Protein AF-A0A382KY68-F1 (afdb_monomer)

Mean predicted aligned error: 7.12 Å

Secondary structure (DSSP, 8-state):
--TT----GGGGHHHHHHHHHHHGGGS--TTT-SSHHHHTT--S--PPPPP--

pLDDT: mean 90.95, std 8.17, range [68.25, 98.0]

Radius of gyration: 21.31 Å; Cα contacts (8 Å, |Δi|>4): 10; chains: 1; bounding box: 39×32×61 Å

Organism: NCBI:txid408172

Solvent-accessible surface area (backbone atoms only — not comparable to full-atom values): 3737 Å² total; per-residue (Å²): 134,59,98,80,68,69,83,74,67,70,80,47,45,68,59,47,66,65,45,50,71,71,47,53,84,75,54,85,56,76,92,81,31,96,4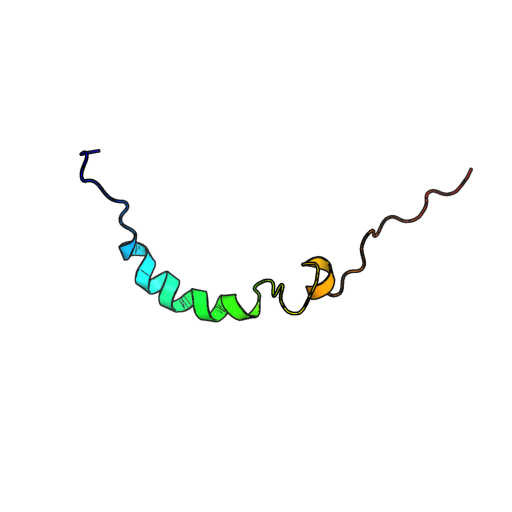2,70,47,54,70,70,71,47,80,79,80,81,72,75,79,76,81,88,126

Foldseek 3Di:
DDPPDDPPPVVCVVVCVPPVVVCVVVDDDVVVDVDPCVVVVHDPDPDDPDPPD

Sequence (53 aa):
IAPTDKPAIFLNEEIMSKWRPLMRPYYYDASRFDTYLEQLGIEYPTVKPRPIT

Structure (mmCIF, N/CA/C/O backbone):
data_AF-A0A382KY68-F1
#
_entry.id   AF-A0A382KY68-F1
#
loop_
_atom_site.group_PDB
_atom_site.id
_atom_site.type_symbol
_atom_site.label_atom_id
_atom_site.label_alt_id
_atom_site.label_comp_id
_atom_site.label_asym_id
_atom_site.label_entity_id
_atom_site.label_seq_id
_atom_site.pdbx_PDB_ins_code
_atom_site.Cartn_x
_atom_site.Cartn_y
_atom_site.Cartn_z
_atom_site.occupancy
_atom_site.B_iso_or_equiv
_atom_site.auth_seq_id
_atom_site.auth_comp_id
_atom_site.auth_asym_id
_atom_site.auth_atom_id
_atom_site.pdbx_PDB_model_num
ATOM 1 N N . ILE A 1 1 ? 7.987 13.100 -28.628 1.00 77.94 1 ILE A N 1
ATOM 2 C CA . ILE A 1 1 ? 7.404 11.763 -28.402 1.00 77.94 1 ILE A CA 1
ATOM 3 C C . ILE A 1 1 ? 6.873 11.266 -29.732 1.00 77.94 1 ILE A C 1
ATOM 5 O O . ILE A 1 1 ? 5.997 11.909 -30.304 1.00 77.94 1 ILE A O 1
ATOM 9 N N . ALA A 1 2 ? 7.480 10.212 -30.266 1.00 92.38 2 ALA A N 1
ATOM 10 C CA . ALA A 1 2 ? 6.986 9.509 -31.438 1.00 92.38 2 ALA A CA 1
ATOM 11 C C . ALA A 1 2 ? 5.761 8.655 -31.056 1.00 92.38 2 ALA A C 1
ATOM 13 O O . ALA A 1 2 ? 5.659 8.222 -29.908 1.00 92.38 2 ALA A O 1
ATOM 14 N N . PRO A 1 3 ? 4.855 8.343 -31.999 1.00 94.19 3 PRO A N 1
ATOM 15 C CA . PRO A 1 3 ? 3.696 7.480 -31.736 1.00 94.19 3 PRO A CA 1
ATOM 16 C C . PRO A 1 3 ? 4.051 6.088 -31.189 1.00 94.19 3 PRO A C 1
ATOM 18 O O . PRO A 1 3 ? 3.210 5.417 -30.601 1.00 94.19 3 PRO A O 1
ATOM 21 N N . THR A 1 4 ? 5.291 5.643 -31.400 1.00 94.50 4 THR A N 1
ATOM 22 C CA . THR A 1 4 ? 5.811 4.344 -30.959 1.00 94.50 4 THR A CA 1
ATOM 23 C C . THR A 1 4 ? 6.590 4.399 -29.649 1.00 94.50 4 THR A C 1
ATOM 25 O O . THR A 1 4 ? 6.997 3.343 -29.161 1.00 94.50 4 THR A O 1
ATOM 28 N N . ASP A 1 5 ? 6.829 5.587 -29.085 1.00 93.06 5 ASP A N 1
ATOM 29 C CA . ASP A 1 5 ? 7.545 5.712 -27.817 1.00 93.06 5 ASP A CA 1
ATOM 30 C C . ASP A 1 5 ? 6.742 5.033 -26.704 1.00 93.06 5 ASP A C 1
ATOM 32 O O . ASP A 1 5 ? 5.552 5.290 -26.511 1.00 93.06 5 ASP A O 1
ATOM 36 N N . LYS A 1 6 ? 7.410 4.159 -25.950 1.00 92.19 6 LYS A N 1
ATOM 37 C CA . LYS A 1 6 ? 6.852 3.494 -24.771 1.00 92.19 6 LYS A CA 1
ATOM 38 C C . LYS A 1 6 ? 7.639 3.919 -23.537 1.00 92.19 6 LYS A C 1
ATOM 40 O O . LYS A 1 6 ? 8.843 4.159 -23.643 1.00 92.19 6 LYS A O 1
ATOM 45 N N . PRO A 1 7 ? 7.002 3.986 -22.356 1.00 91.19 7 PRO A N 1
ATOM 46 C CA . PRO A 1 7 ? 7.741 4.176 -21.118 1.00 91.19 7 PRO A CA 1
ATOM 47 C C . PRO A 1 7 ? 8.785 3.063 -20.958 1.00 91.19 7 PRO A C 1
ATOM 49 O O . PRO A 1 7 ? 8.499 1.888 -21.203 1.00 91.19 7 PRO A O 1
ATOM 52 N N . ALA A 1 8 ? 9.990 3.430 -20.525 1.00 91.19 8 ALA A N 1
ATOM 53 C CA . ALA A 1 8 ? 11.101 2.508 -20.297 1.00 91.19 8 ALA A CA 1
ATOM 54 C C . ALA A 1 8 ? 10.907 1.699 -18.998 1.00 91.19 8 ALA A C 1
ATOM 56 O O . ALA A 1 8 ? 11.684 1.805 -18.052 1.00 91.19 8 ALA A O 1
ATOM 57 N N . ILE A 1 9 ? 9.842 0.893 -18.935 1.00 90.38 9 ILE A N 1
ATOM 5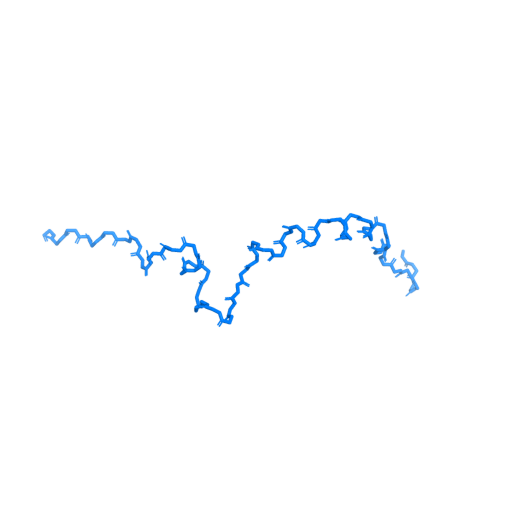8 C CA . ILE A 1 9 ? 9.454 0.132 -17.735 1.00 90.38 9 ILE A CA 1
ATOM 59 C C . ILE A 1 9 ? 10.524 -0.877 -17.285 1.00 90.38 9 ILE A C 1
ATOM 61 O O . ILE A 1 9 ? 10.598 -1.190 -16.099 1.00 90.38 9 ILE A O 1
ATOM 65 N N . PHE A 1 10 ? 11.376 -1.334 -18.210 1.00 92.69 10 PHE A N 1
ATOM 66 C CA . PHE A 1 10 ? 12.468 -2.279 -17.952 1.00 92.69 10 PHE A CA 1
ATOM 67 C C . PHE A 1 10 ? 13.539 -1.715 -17.007 1.00 92.69 10 PHE A C 1
ATOM 69 O O . PHE A 1 10 ? 14.178 -2.472 -16.286 1.00 92.69 10 PHE A O 1
ATOM 76 N N . LEU A 1 11 ? 13.699 -0.387 -16.936 1.00 95.25 11 LEU A N 1
ATOM 77 C CA . LEU A 1 11 ? 14.687 0.245 -16.052 1.00 95.25 11 LEU A CA 1
ATOM 78 C C . LEU A 1 11 ? 14.431 -0.045 -14.564 1.00 95.25 11 LEU A C 1
ATOM 80 O O . LEU A 1 11 ? 15.357 0.000 -13.762 1.00 95.25 11 LEU A O 1
ATOM 84 N N . ASN A 1 12 ? 13.189 -0.369 -14.195 1.00 95.50 12 ASN A N 1
ATOM 85 C CA . ASN A 1 12 ? 12.809 -0.667 -12.814 1.00 95.50 12 ASN A CA 1
ATOM 86 C C . ASN A 1 12 ? 12.724 -2.173 -12.519 1.00 95.50 12 ASN A C 1
ATOM 88 O O . ASN A 1 12 ? 12.337 -2.545 -11.411 1.00 95.50 12 ASN A O 1
ATOM 92 N N . GLU A 1 13 ? 13.042 -3.044 -13.480 1.00 95.81 13 GLU A N 1
ATOM 93 C CA . GLU A 1 13 ? 12.839 -4.492 -13.355 1.00 95.81 13 GLU A CA 1
ATOM 94 C C . GLU A 1 13 ? 13.626 -5.088 -12.180 1.00 95.81 13 GLU A C 1
ATOM 96 O O . GLU A 1 13 ? 13.042 -5.743 -11.314 1.00 95.81 13 GLU A O 1
ATOM 101 N N . GLU A 1 14 ? 14.924 -4.788 -12.086 1.00 96.25 14 GLU A N 1
ATOM 102 C CA . GLU A 1 14 ? 15.794 -5.292 -11.017 1.00 96.25 14 GLU A CA 1
ATOM 103 C C . GLU A 1 14 ? 15.331 -4.816 -9.630 1.00 96.25 14 GLU A C 1
ATOM 105 O O . GLU A 1 14 ? 15.199 -5.607 -8.691 1.00 96.25 14 GLU A O 1
ATOM 110 N N . ILE A 1 15 ? 15.009 -3.525 -9.513 1.00 96.44 15 ILE A N 1
ATOM 111 C CA . ILE A 1 15 ? 14.514 -2.917 -8.273 1.00 96.44 15 ILE A CA 1
ATOM 112 C C . ILE A 1 15 ? 13.219 -3.611 -7.837 1.00 96.44 15 ILE A C 1
ATOM 114 O O . ILE A 1 15 ? 13.074 -4.009 -6.679 1.00 96.44 15 ILE A O 1
ATOM 118 N N . MET A 1 16 ? 12.280 -3.804 -8.760 1.00 96.50 16 MET A N 1
ATOM 119 C CA . MET A 1 16 ? 11.001 -4.436 -8.450 1.00 96.50 16 MET A CA 1
ATOM 120 C C . MET A 1 16 ? 11.155 -5.913 -8.091 1.00 96.50 16 MET A C 1
ATOM 122 O O . MET A 1 16 ? 10.484 -6.368 -7.162 1.00 96.50 16 MET A O 1
ATOM 126 N N . SER A 1 17 ? 12.060 -6.631 -8.761 1.00 97.00 17 SER A N 1
ATOM 127 C CA . SER A 1 17 ? 12.396 -8.025 -8.453 1.00 97.00 17 SER A CA 1
ATOM 128 C C . SER A 1 17 ? 12.923 -8.175 -7.023 1.00 97.00 17 SER A C 1
ATOM 130 O O . SER A 1 17 ? 12.470 -9.044 -6.277 1.00 97.00 17 SER A O 1
ATOM 132 N N . LYS A 1 18 ? 13.800 -7.259 -6.591 1.00 97.06 18 LYS A N 1
ATOM 133 C CA . LYS A 1 18 ? 14.368 -7.257 -5.237 1.00 97.06 18 LYS A CA 1
ATOM 134 C C . LYS A 1 18 ? 13.350 -6.885 -4.156 1.00 97.06 18 LYS A C 1
ATOM 136 O O . LYS A 1 18 ? 13.270 -7.556 -3.130 1.00 97.06 18 LYS A O 1
ATOM 141 N N . TRP A 1 19 ? 12.585 -5.810 -4.351 1.00 97.81 19 TRP A N 1
ATOM 142 C CA . TRP A 1 19 ? 11.821 -5.196 -3.256 1.00 97.81 19 TRP A CA 1
ATOM 143 C C . TRP A 1 19 ? 10.367 -5.656 -3.151 1.00 97.81 19 TRP A C 1
ATOM 145 O O . TRP A 1 19 ? 9.843 -5.738 -2.039 1.00 97.81 19 TRP A O 1
ATOM 155 N N . ARG A 1 20 ? 9.690 -6.007 -4.257 1.00 96.88 20 ARG A N 1
ATOM 156 C CA . ARG A 1 20 ? 8.285 -6.461 -4.190 1.00 96.88 20 ARG A CA 1
ATOM 157 C C . ARG A 1 20 ? 8.078 -7.670 -3.267 1.00 96.88 20 ARG A C 1
ATOM 159 O O . ARG A 1 20 ? 7.104 -7.652 -2.517 1.00 96.88 20 ARG A O 1
ATOM 166 N N . PRO A 1 21 ? 8.933 -8.714 -3.269 1.00 97.69 21 PRO A N 1
ATOM 167 C CA . PRO A 1 21 ? 8.788 -9.838 -2.343 1.00 97.69 21 PRO A CA 1
ATOM 168 C C . PRO A 1 21 ? 8.891 -9.431 -0.874 1.00 97.69 21 PRO A C 1
ATOM 170 O O . PRO A 1 21 ? 8.145 -9.958 -0.060 1.00 97.69 21 PRO A O 1
ATOM 173 N N . LEU A 1 22 ? 9.761 -8.469 -0.559 1.00 98.00 22 LEU A N 1
ATOM 174 C CA . LEU A 1 22 ? 9.979 -7.985 0.804 1.00 98.00 22 LEU A CA 1
ATOM 175 C C . LEU A 1 22 ? 8.830 -7.104 1.302 1.00 98.00 22 LEU A C 1
ATOM 177 O O . LEU A 1 22 ? 8.551 -7.084 2.493 1.00 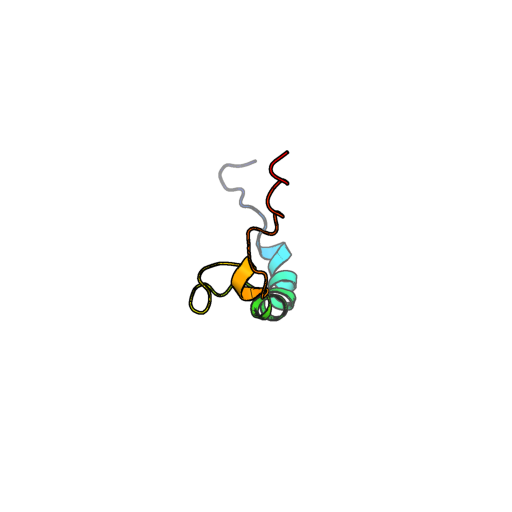98.00 22 LEU A O 1
ATOM 181 N N . MET A 1 23 ? 8.149 -6.394 0.400 1.00 97.44 23 MET A N 1
ATOM 182 C CA . MET A 1 23 ? 6.995 -5.563 0.752 1.00 97.44 23 MET A CA 1
ATOM 183 C C . MET A 1 23 ? 5.697 -6.362 0.908 1.00 97.44 23 MET A C 1
ATOM 185 O O . MET A 1 23 ? 4.843 -5.969 1.698 1.00 97.44 23 MET A O 1
ATOM 189 N N . ARG A 1 24 ? 5.542 -7.477 0.176 1.00 96.31 24 ARG A N 1
ATOM 190 C CA . ARG A 1 24 ? 4.313 -8.295 0.162 1.00 96.31 24 ARG A CA 1
ATOM 191 C C . ARG A 1 24 ? 3.759 -8.649 1.554 1.00 96.31 24 ARG A C 1
ATOM 193 O O . ARG A 1 24 ? 2.550 -8.527 1.711 1.00 96.31 24 ARG A O 1
ATOM 200 N N . PRO A 1 25 ? 4.572 -9.037 2.557 1.00 94.88 25 PRO A N 1
ATOM 201 C CA . PRO A 1 25 ? 4.075 -9.344 3.901 1.00 94.88 25 PRO A CA 1
ATOM 202 C C . PRO A 1 25 ? 3.372 -8.180 4.610 1.00 94.88 25 PRO A C 1
ATOM 204 O O . PRO A 1 25 ? 2.603 -8.411 5.535 1.00 94.88 25 PRO A O 1
ATOM 207 N N . TYR A 1 26 ? 3.641 -6.941 4.196 1.00 94.00 26 TYR A N 1
ATOM 208 C CA . TYR A 1 26 ? 3.078 -5.731 4.796 1.00 94.00 26 TYR A CA 1
ATOM 209 C C . TYR A 1 26 ? 1.877 -5.184 4.023 1.00 94.00 26 TYR A C 1
ATOM 211 O O . TYR A 1 26 ? 1.316 -4.156 4.401 1.00 94.00 26 TYR A O 1
ATOM 219 N N . TYR A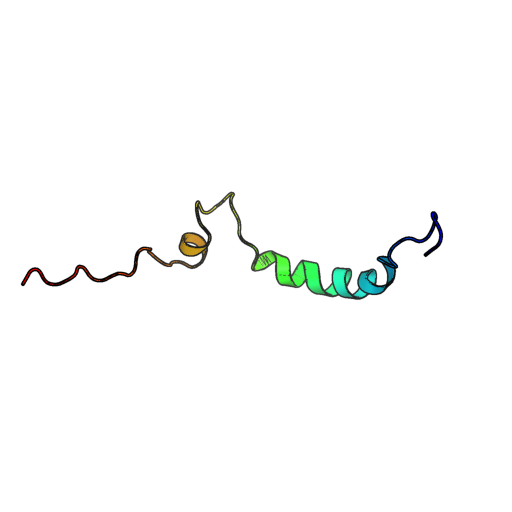 1 27 ? 1.498 -5.822 2.915 1.00 96.31 27 TYR A N 1
ATOM 220 C CA . TYR A 1 27 ? 0.329 -5.406 2.158 1.00 96.31 27 TYR A CA 1
ATOM 221 C C . TYR A 1 27 ? -0.951 -5.719 2.925 1.00 96.31 27 TYR A C 1
ATOM 223 O O . TYR A 1 27 ? -1.002 -6.603 3.780 1.00 96.31 27 TYR A O 1
ATOM 231 N N . TYR A 1 28 ? -1.987 -4.948 2.621 1.00 97.31 28 TYR A N 1
ATOM 232 C CA . TYR A 1 28 ? -3.315 -5.202 3.141 1.00 97.31 28 TYR A CA 1
ATOM 233 C C . TYR A 1 28 ? -3.870 -6.517 2.576 1.00 97.31 28 TYR A C 1
ATOM 235 O O . TYR A 1 28 ? -3.851 -6.719 1.359 1.00 97.31 28 TYR A O 1
ATOM 243 N N . ASP A 1 29 ? -4.361 -7.390 3.453 1.00 96.94 29 ASP A N 1
ATOM 244 C CA . ASP A 1 29 ? -4.964 -8.675 3.109 1.00 96.94 29 ASP A CA 1
ATOM 245 C C . ASP A 1 29 ? -6.480 -8.644 3.345 1.00 96.94 29 ASP A C 1
ATOM 247 O O . ASP A 1 29 ? -6.982 -8.969 4.423 1.00 96.94 29 ASP A O 1
ATOM 251 N N . ALA A 1 30 ? -7.213 -8.291 2.288 1.00 96.75 30 ALA A N 1
ATOM 252 C CA . ALA A 1 30 ? -8.672 -8.215 2.301 1.00 96.75 30 ALA A CA 1
ATOM 253 C C . ALA A 1 30 ? -9.372 -9.586 2.429 1.00 96.75 30 ALA A C 1
ATOM 255 O O . ALA A 1 30 ? -10.592 -9.633 2.530 1.00 96.75 30 ALA A O 1
ATOM 256 N N . SER A 1 31 ? -8.638 -10.709 2.381 1.00 97.06 31 SER A N 1
ATOM 257 C CA . SER A 1 31 ? -9.212 -12.041 2.636 1.00 97.06 31 SER A CA 1
ATOM 258 C C . SER A 1 31 ? -9.294 -12.377 4.126 1.00 97.06 31 SER A C 1
ATOM 260 O O . SER A 1 31 ? -9.978 -13.327 4.507 1.00 97.06 31 SER A O 1
ATOM 262 N N . ARG A 1 32 ? -8.579 -11.611 4.961 1.00 96.06 32 ARG A N 1
ATOM 263 C CA . ARG A 1 32 ? -8.445 -11.837 6.405 1.00 96.06 32 ARG A CA 1
ATOM 264 C C . ARG A 1 32 ? -9.062 -10.738 7.260 1.00 96.06 32 ARG A C 1
ATOM 266 O O . ARG A 1 32 ? -9.397 -11.022 8.403 1.00 96.06 32 ARG A O 1
ATOM 273 N N . PHE A 1 33 ? -9.149 -9.522 6.733 1.00 96.19 33 PHE A N 1
ATOM 274 C CA . PHE A 1 33 ? -9.621 -8.342 7.450 1.00 96.19 33 PHE A CA 1
ATOM 275 C C . PHE A 1 33 ? -10.577 -7.552 6.556 1.00 96.19 33 PHE A C 1
ATOM 277 O O . PHE A 1 33 ? -10.363 -7.467 5.344 1.00 96.19 33 PHE A O 1
ATOM 284 N N . ASP A 1 34 ? -11.600 -6.949 7.155 1.00 94.56 34 ASP A N 1
ATOM 285 C CA . ASP A 1 34 ? -12.573 -6.095 6.472 1.00 94.56 34 ASP A CA 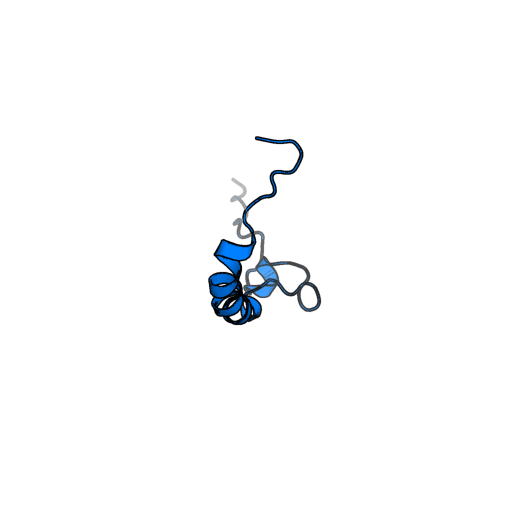1
ATOM 286 C C . ASP A 1 34 ? -11.990 -4.706 6.187 1.00 94.56 34 ASP A C 1
ATOM 288 O O . ASP A 1 34 ? -12.339 -4.059 5.192 1.00 94.56 34 ASP A O 1
ATOM 292 N N . THR A 1 35 ? -11.082 -4.230 7.051 1.00 94.38 35 THR A N 1
ATOM 293 C CA . THR A 1 35 ? -10.421 -2.928 6.881 1.00 94.38 35 THR A CA 1
ATOM 294 C C . THR A 1 35 ? -8.926 -2.955 7.193 1.00 94.38 35 THR A C 1
ATOM 296 O O . THR A 1 35 ? -8.425 -3.768 7.968 1.00 94.38 35 THR A O 1
ATOM 299 N N . TYR A 1 36 ? -8.187 -1.984 6.645 1.00 93.88 36 TYR A N 1
ATOM 300 C CA . TYR A 1 36 ? -6.767 -1.819 6.968 1.00 93.88 36 TYR A CA 1
ATOM 301 C C . TYR A 1 36 ? -6.532 -1.463 8.444 1.00 93.88 36 TYR A C 1
ATOM 303 O O . TYR A 1 36 ? -5.530 -1.871 9.021 1.00 93.88 36 TYR A O 1
ATOM 311 N N . LEU A 1 37 ? -7.459 -0.735 9.076 1.00 93.94 37 LEU A N 1
ATOM 312 C CA . LEU A 1 37 ? -7.360 -0.413 10.502 1.00 93.94 37 LEU A CA 1
ATOM 313 C C . LEU A 1 37 ? -7.478 -1.673 11.360 1.00 93.94 37 LEU A C 1
ATOM 315 O O . LEU A 1 37 ? -6.695 -1.846 12.288 1.00 93.94 37 LEU A O 1
ATOM 319 N N . GLU A 1 38 ? -8.370 -2.588 10.986 1.00 94.00 38 GLU A N 1
ATOM 320 C CA . GLU A 1 38 ? -8.494 -3.894 11.630 1.00 94.00 38 GLU A CA 1
ATOM 321 C C . GLU A 1 38 ? -7.209 -4.726 11.492 1.00 94.00 38 GLU A C 1
ATOM 323 O O . GLU A 1 38 ? -6.726 -5.257 12.490 1.00 94.00 38 GLU A O 1
ATOM 328 N N . GLN A 1 39 ? -6.584 -4.766 10.304 1.00 95.69 39 GLN A N 1
ATOM 329 C CA . GLN A 1 39 ? -5.286 -5.438 10.112 1.00 95.69 39 GLN A CA 1
ATOM 330 C C . GLN A 1 39 ? -4.190 -4.864 11.024 1.00 95.69 39 GLN A C 1
ATOM 332 O O . GLN A 1 39 ? -3.306 -5.591 11.480 1.00 95.69 39 GLN A O 1
ATOM 337 N N . LEU A 1 40 ? -4.236 -3.557 11.284 1.00 93.75 40 LEU A N 1
ATOM 338 C CA . LEU A 1 40 ? -3.325 -2.886 12.207 1.00 93.75 40 LEU A CA 1
ATOM 339 C C . LEU A 1 40 ? -3.716 -3.058 13.687 1.00 93.75 40 LEU A C 1
ATOM 341 O O . LEU A 1 40 ? -2.971 -2.605 14.554 1.00 93.75 40 LEU A O 1
ATOM 345 N N . GLY A 1 41 ? -4.855 -3.689 13.991 1.00 93.56 41 GLY A N 1
ATOM 346 C CA . GLY A 1 41 ? -5.379 -3.835 15.351 1.00 93.56 41 GLY A CA 1
ATOM 347 C C . GLY A 1 41 ? -5.923 -2.531 15.943 1.00 93.56 41 GLY A C 1
ATOM 348 O O . GLY A 1 41 ? -5.895 -2.348 17.158 1.00 93.56 41 GLY A O 1
ATOM 349 N N . ILE A 1 42 ? -6.372 -1.601 15.097 1.00 91.31 42 ILE A N 1
ATOM 350 C CA . ILE A 1 42 ? -6.871 -0.281 15.490 1.00 91.31 42 ILE A CA 1
ATOM 351 C C . ILE A 1 42 ? -8.399 -0.267 15.410 1.00 91.31 42 ILE A C 1
ATOM 353 O O . ILE A 1 42 ? -8.976 -0.368 14.328 1.00 91.31 42 ILE A O 1
ATOM 357 N N . GLU A 1 43 ? -9.053 -0.058 16.551 1.00 86.56 43 GLU A N 1
ATOM 358 C CA . GLU A 1 43 ? -10.497 0.173 16.622 1.00 86.56 43 GLU A CA 1
ATOM 359 C C . GLU A 1 43 ? -10.819 1.644 16.289 1.00 86.56 43 GLU A C 1
ATOM 361 O O . GLU A 1 43 ? -10.256 2.574 16.874 1.00 86.56 43 GLU A O 1
ATOM 366 N N . TYR A 1 44 ? -11.706 1.866 15.315 1.00 81.62 44 TYR A N 1
ATOM 367 C CA . TYR A 1 44 ? -12.127 3.192 14.852 1.00 81.62 44 TYR A CA 1
ATOM 368 C C . TYR A 1 44 ? -13.657 3.317 14.946 1.00 81.62 44 TYR A C 1
ATOM 370 O O . TYR A 1 44 ? -14.351 2.358 14.611 1.00 81.62 44 TYR A O 1
ATOM 378 N N . PRO A 1 45 ? -14.213 4.483 15.332 1.00 86.06 45 PRO A N 1
ATOM 379 C CA . PRO A 1 45 ? -13.544 5.767 15.528 1.00 86.06 45 PRO A CA 1
ATOM 380 C C . PRO A 1 45 ? -12.914 5.956 16.913 1.00 86.06 45 PRO A C 1
ATOM 382 O O . PRO A 1 45 ? -13.470 5.573 17.932 1.00 86.06 45 PRO A O 1
ATOM 385 N N . THR A 1 46 ? -11.773 6.650 16.958 1.00 76.00 46 THR A N 1
ATOM 386 C CA . THR A 1 46 ? -11.055 6.985 18.205 1.00 76.00 46 THR A CA 1
ATOM 387 C C . THR A 1 46 ? -11.590 8.241 18.906 1.00 76.00 46 THR A C 1
ATOM 389 O O . THR A 1 46 ? -10.996 8.720 19.877 1.00 76.00 46 THR A O 1
ATOM 392 N N . VAL A 1 47 ? -12.691 8.827 18.420 1.00 79.38 47 VAL A N 1
ATOM 393 C CA . VAL A 1 47 ? -13.227 10.071 18.986 1.00 79.38 47 VAL A CA 1
ATOM 394 C C . VAL A 1 47 ? -13.852 9.800 20.346 1.00 79.38 47 VAL A C 1
ATOM 396 O O . VAL A 1 47 ? -14.796 9.025 20.474 1.00 79.38 47 VAL A O 1
ATOM 399 N N . LYS A 1 48 ? -13.361 10.508 21.36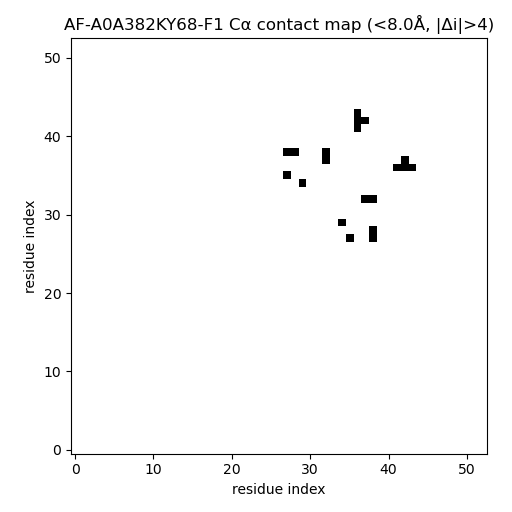6 1.00 71.50 48 LYS A N 1
ATOM 400 C CA . LYS A 1 48 ? -14.030 10.560 22.666 1.00 71.50 48 LYS A CA 1
ATOM 401 C C . LYS A 1 48 ? -15.382 11.268 22.496 1.00 71.50 48 LYS A C 1
ATOM 403 O O . LYS A 1 48 ? -15.420 12.311 21.833 1.00 71.50 48 LYS A O 1
ATOM 408 N N . PRO A 1 49 ? -16.478 10.755 23.082 1.00 72.88 49 PRO A N 1
ATOM 409 C CA . PRO A 1 49 ? -17.750 11.461 23.063 1.00 72.88 49 PRO A CA 1
ATOM 410 C C . PRO A 1 49 ? -17.565 12.849 23.683 1.00 72.88 49 PRO A C 1
ATOM 412 O O . PRO A 1 49 ? -16.899 13.001 24.710 1.00 72.88 49 PRO A O 1
ATOM 415 N N . ARG A 1 50 ? -18.117 13.877 23.028 1.00 77.38 50 ARG A N 1
ATOM 416 C CA . ARG A 1 50 ? -18.105 15.234 23.584 1.00 77.38 50 ARG A CA 1
ATOM 417 C C . ARG A 1 50 ? -18.869 15.211 24.914 1.00 77.38 50 ARG A C 1
ATOM 419 O O . ARG A 1 50 ? -19.957 14.633 24.938 1.00 77.38 50 ARG A O 1
ATOM 426 N N . PRO A 1 51 ? -18.337 15.816 25.993 1.00 72.50 51 PRO A N 1
ATOM 427 C CA . PRO A 1 51 ? -19.096 15.966 27.226 1.00 72.50 51 PRO A CA 1
ATOM 428 C C . PRO A 1 51 ? -20.404 16.686 26.904 1.00 72.50 51 PRO A C 1
ATOM 430 O O . PRO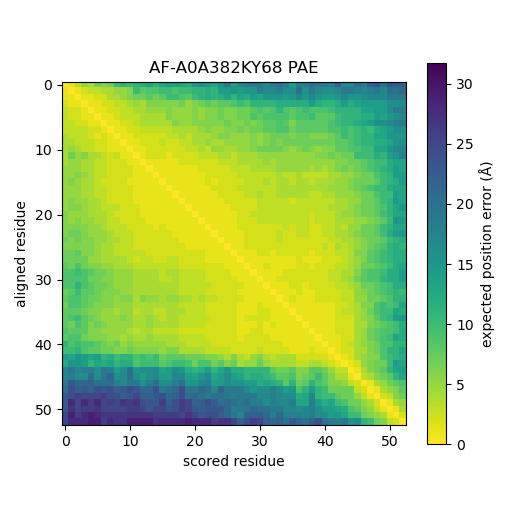 A 1 51 ? -20.388 17.708 26.215 1.00 72.50 51 PRO A O 1
ATOM 433 N N . ILE A 1 52 ? -21.524 16.133 27.363 1.00 74.19 52 ILE A N 1
ATOM 434 C CA . ILE A 1 52 ? -22.804 16.834 27.318 1.00 74.19 52 ILE A CA 1
ATOM 435 C C . ILE A 1 52 ? -22.702 17.907 28.406 1.00 74.19 52 ILE A C 1
ATOM 437 O O . ILE A 1 52 ? -22.678 17.569 29.588 1.00 74.19 52 ILE A O 1
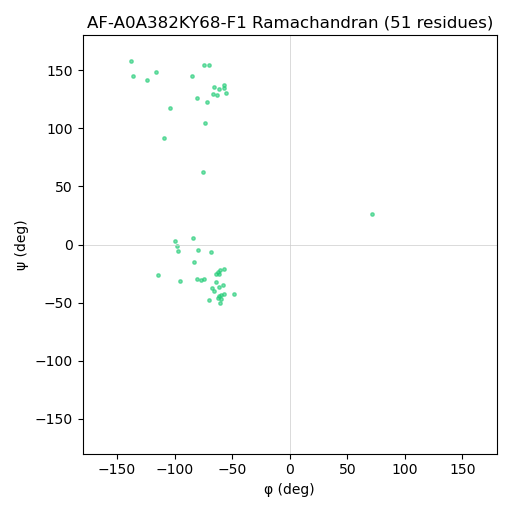ATOM 441 N N . THR A 1 53 ? -22.507 19.161 28.001 1.00 68.25 53 THR A N 1
ATOM 442 C CA . THR A 1 53 ? -22.572 20.336 28.886 1.00 68.25 53 THR A CA 1
ATOM 443 C C . THR A 1 53 ? -24.008 20.677 29.220 1.00 68.25 53 THR A 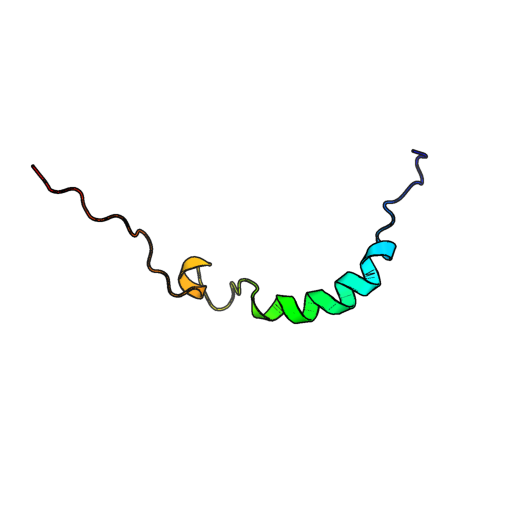C 1
ATOM 445 O O . THR A 1 53 ? -24.822 20.637 28.267 1.00 68.25 53 THR A O 1
#